Protein AF-A0A2E5PE97-F1 (afdb_monomer_lite)

Structure (mmCIF, N/CA/C/O backbone):
data_AF-A0A2E5PE97-F1
#
_entry.id   AF-A0A2E5PE97-F1
#
loop_
_atom_site.group_PDB
_atom_site.id
_atom_site.type_symbol
_atom_site.label_atom_id
_atom_site.label_alt_id
_atom_site.label_comp_id
_atom_site.label_asym_id
_atom_site.label_entity_id
_atom_site.label_seq_id
_atom_site.pdbx_PDB_ins_code
_atom_site.Cartn_x
_atom_site.Cartn_y
_atom_site.Cartn_z
_atom_site.occupancy
_atom_site.B_iso_or_equiv
_atom_site.auth_seq_id
_atom_site.auth_comp_id
_atom_site.auth_asym_id
_atom_site.auth_atom_id
_atom_site.pdbx_PDB_model_num
ATOM 1 N N . MET A 1 1 ? -10.368 29.910 -14.822 1.00 38.72 1 MET A N 1
ATOM 2 C CA . MET A 1 1 ? -9.538 28.883 -15.496 1.00 38.72 1 MET A CA 1
ATOM 3 C C . MET A 1 1 ? -9.630 27.576 -14.717 1.00 38.72 1 MET A C 1
ATOM 5 O O . MET A 1 1 ? -9.160 27.528 -13.589 1.00 38.72 1 MET A O 1
ATOM 9 N N . ARG A 1 2 ? -10.266 26.529 -15.267 1.00 42.12 2 ARG A N 1
ATOM 10 C CA . ARG A 1 2 ? -10.131 25.161 -14.732 1.00 42.12 2 ARG A CA 1
ATOM 11 C C . ARG A 1 2 ? -8.678 24.746 -14.967 1.00 42.12 2 ARG A C 1
ATOM 13 O O . ARG A 1 2 ? -8.268 24.689 -16.122 1.00 42.12 2 ARG A O 1
ATOM 20 N N . LYS A 1 3 ? -7.897 24.482 -13.912 1.00 37.88 3 LYS A N 1
ATOM 21 C CA . LYS A 1 3 ? -6.648 23.723 -14.070 1.00 37.88 3 LYS A CA 1
ATOM 22 C C . LYS A 1 3 ? -7.041 22.405 -14.735 1.00 37.88 3 LYS A C 1
ATOM 24 O O . LYS A 1 3 ? -7.773 21.622 -14.133 1.00 37.88 3 LYS A O 1
ATOM 29 N N . MET A 1 4 ? -6.634 22.196 -15.984 1.00 41.25 4 MET A N 1
ATOM 30 C CA . MET A 1 4 ? -6.663 20.863 -16.570 1.00 41.25 4 MET A CA 1
ATOM 31 C C . MET A 1 4 ? -5.765 20.016 -15.673 1.00 41.25 4 MET A C 1
ATOM 33 O O . MET A 1 4 ? -4.573 20.296 -15.570 1.00 41.25 4 MET A O 1
ATOM 37 N N . ALA A 1 5 ? -6.345 19.075 -14.930 1.00 51.59 5 ALA A N 1
ATOM 38 C CA . ALA A 1 5 ? -5.546 18.096 -14.214 1.00 51.59 5 ALA A CA 1
ATOM 39 C C . ALA A 1 5 ? -4.698 17.378 -15.271 1.00 51.59 5 ALA A C 1
ATOM 41 O O . ALA A 1 5 ? -5.259 16.816 -16.214 1.00 51.59 5 ALA A O 1
ATOM 42 N N . GLU A 1 6 ? -3.371 17.468 -15.171 1.00 56.88 6 GLU A N 1
ATOM 43 C CA . GLU A 1 6 ? -2.478 16.705 -16.041 1.00 56.88 6 GLU A CA 1
ATOM 44 C C . GLU A 1 6 ? -2.902 15.234 -16.013 1.00 56.88 6 GLU A C 1
ATOM 46 O O . GLU A 1 6 ? -3.186 14.673 -14.949 1.00 56.88 6 GLU A O 1
ATOM 51 N N . ALA A 1 7 ? -3.000 14.619 -17.194 1.00 68.12 7 ALA A N 1
ATOM 52 C CA . ALA A 1 7 ? -3.403 13.228 -17.308 1.00 68.12 7 ALA A CA 1
ATOM 53 C C . ALA A 1 7 ? -2.451 12.348 -16.484 1.00 68.12 7 ALA A C 1
ATOM 55 O O . ALA A 1 7 ? -1.228 12.456 -16.605 1.00 68.12 7 ALA A O 1
ATOM 56 N N . ARG A 1 8 ? -3.013 11.475 -15.636 1.00 73.75 8 ARG A N 1
ATOM 57 C CA . ARG A 1 8 ? -2.226 10.574 -14.787 1.00 73.75 8 ARG A CA 1
ATOM 58 C C . ARG A 1 8 ? -1.265 9.749 -15.662 1.00 73.75 8 ARG A C 1
ATOM 60 O O . ARG A 1 8 ? -1.718 9.158 -16.644 1.00 73.75 8 ARG A O 1
ATOM 67 N N . PRO A 1 9 ? 0.036 9.669 -15.318 1.00 82.44 9 PRO A N 1
ATOM 68 C CA . PRO A 1 9 ? 0.988 8.858 -16.068 1.00 82.44 9 PRO A CA 1
ATOM 69 C C . PRO A 1 9 ? 0.532 7.399 -16.158 1.00 82.44 9 PRO A C 1
ATOM 71 O O . PRO A 1 9 ? 0.121 6.821 -15.153 1.00 82.44 9 PRO A O 1
ATOM 74 N N . ARG A 1 10 ? 0.663 6.769 -17.334 1.00 84.94 10 ARG A N 1
ATOM 75 C CA . ARG A 1 10 ? 0.260 5.360 -17.532 1.00 84.94 10 ARG A CA 1
ATOM 76 C C . ARG A 1 10 ? 1.091 4.367 -16.715 1.00 84.94 10 ARG A C 1
ATOM 78 O O . ARG A 1 10 ? 0.698 3.218 -16.573 1.00 84.94 10 ARG A O 1
ATOM 85 N N . ASN A 1 11 ? 2.223 4.810 -16.175 1.00 86.75 11 ASN A N 1
ATOM 86 C CA . ASN A 1 11 ? 3.106 4.027 -15.321 1.00 86.75 11 ASN A CA 1
ATOM 87 C C . ASN A 1 11 ? 2.788 4.140 -13.816 1.00 86.75 11 ASN A C 1
ATOM 89 O O . ASN A 1 11 ? 3.563 3.635 -13.002 1.00 86.75 11 ASN A O 1
ATOM 93 N N . LEU A 1 12 ? 1.704 4.825 -13.437 1.00 92.00 12 LEU A N 1
ATOM 94 C CA . LEU A 1 12 ? 1.248 4.996 -12.059 1.00 92.00 12 LEU A CA 1
ATOM 95 C C . LEU A 1 12 ? -0.085 4.271 -11.868 1.00 92.00 12 LEU A C 1
ATOM 97 O O . LEU A 1 12 ? -1.015 4.453 -12.647 1.00 92.00 12 LEU A O 1
ATOM 101 N N . PHE A 1 13 ? -0.180 3.492 -10.795 1.00 95.06 13 PHE A N 1
ATOM 102 C CA . PHE A 1 13 ? -1.417 2.855 -10.365 1.00 95.06 13 PHE A CA 1
ATOM 103 C C . PHE A 1 13 ? -1.681 3.157 -8.891 1.00 95.06 13 PHE A C 1
ATOM 105 O O . PHE A 1 13 ? -0.815 2.926 -8.046 1.00 95.06 13 PHE A O 1
ATOM 112 N N . ILE A 1 14 ? -2.876 3.651 -8.580 1.00 96.75 14 ILE A N 1
ATOM 113 C CA . ILE A 1 14 ? -3.317 4.004 -7.231 1.00 96.75 14 ILE A CA 1
ATOM 114 C C . ILE A 1 14 ? -4.540 3.167 -6.865 1.00 96.75 14 ILE A C 1
ATOM 116 O O . ILE A 1 14 ? -5.546 3.183 -7.574 1.00 96.75 14 ILE A O 1
ATOM 120 N N . ALA A 1 15 ? -4.482 2.490 -5.721 1.00 97.88 15 ALA A N 1
ATOM 121 C CA . ALA A 1 15 ? -5.656 1.917 -5.081 1.00 97.88 15 ALA A CA 1
ATOM 122 C C . ALA A 1 15 ? -5.918 2.617 -3.742 1.00 97.88 15 ALA A C 1
ATOM 124 O O . ALA A 1 15 ? -4.999 2.772 -2.939 1.00 97.88 15 ALA A O 1
ATOM 125 N N . ALA A 1 16 ? -7.150 3.075 -3.517 1.00 97.75 16 ALA A N 1
ATOM 126 C CA . ALA A 1 16 ? -7.509 3.844 -2.326 1.00 97.75 16 ALA A CA 1
ATOM 127 C C . ALA A 1 16 ? -9.002 3.734 -1.995 1.00 97.75 16 ALA A C 1
ATOM 129 O O . ALA A 1 16 ? -9.822 3.455 -2.870 1.00 97.75 16 ALA A O 1
ATOM 130 N N . PHE A 1 17 ? -9.370 4.016 -0.745 1.00 95.94 17 PHE A N 1
ATOM 131 C CA . PHE A 1 17 ? -10.775 4.093 -0.331 1.00 95.94 17 PHE A CA 1
ATOM 132 C C . PHE A 1 17 ? -11.502 5.309 -0.920 1.00 95.94 17 PHE A C 1
ATOM 134 O O . PHE A 1 17 ? -12.595 5.184 -1.471 1.00 95.94 17 PHE A O 1
ATOM 141 N N . ARG A 1 18 ? -10.867 6.484 -0.868 1.00 93.88 18 ARG A N 1
ATOM 142 C CA . ARG A 1 18 ? -11.411 7.763 -1.354 1.00 93.88 18 ARG A CA 1
ATOM 143 C C . ARG A 1 18 ? -10.514 8.380 -2.422 1.00 93.88 18 ARG A C 1
ATOM 145 O O . ARG A 1 18 ? -9.513 7.789 -2.826 1.00 93.88 18 ARG A O 1
ATOM 152 N N . ASP A 1 19 ? -10.942 9.521 -2.951 1.00 93.44 19 ASP A N 1
ATOM 153 C CA . ASP A 1 19 ? -10.137 10.304 -3.884 1.00 93.44 19 ASP A CA 1
ATOM 154 C C . ASP A 1 19 ? -8.858 10.776 -3.206 1.00 93.44 19 ASP A C 1
ATOM 156 O O . ASP A 1 19 ? -8.825 11.054 -2.008 1.00 93.44 19 ASP A O 1
ATOM 160 N N . THR A 1 20 ? -7.793 10.824 -3.993 1.00 88.44 20 THR A N 1
ATOM 161 C CA . THR A 1 20 ? -6.478 11.271 -3.542 1.00 88.44 20 THR A CA 1
ATOM 162 C C . THR A 1 20 ? -6.224 12.688 -4.044 1.00 88.44 20 THR A C 1
ATOM 164 O O . THR A 1 20 ? -6.937 13.186 -4.916 1.00 88.44 20 THR A O 1
ATOM 167 N N . SER A 1 21 ? -5.158 13.332 -3.570 1.00 83.94 21 SER A N 1
ATOM 168 C CA . SER A 1 21 ? -4.696 14.604 -4.144 1.00 83.94 21 SER A CA 1
ATOM 169 C C . SER A 1 21 ? -4.350 14.499 -5.638 1.00 83.94 21 SER A C 1
ATOM 171 O O . SER A 1 21 ? -4.402 15.495 -6.351 1.00 83.94 21 SER A O 1
ATOM 173 N N . ALA A 1 22 ? -4.057 13.290 -6.129 1.00 81.56 22 ALA A N 1
ATOM 174 C CA . ALA A 1 22 ? -3.839 12.982 -7.540 1.00 81.56 22 ALA A CA 1
ATOM 175 C C . ALA A 1 22 ? -5.140 12.652 -8.307 1.00 81.56 22 ALA A C 1
ATOM 177 O O . ALA A 1 22 ? -5.077 12.136 -9.426 1.00 81.56 22 ALA A O 1
ATOM 178 N N . GLY A 1 23 ? -6.315 12.887 -7.712 1.00 89.19 23 GLY A N 1
ATOM 179 C CA . GLY A 1 23 ? -7.631 12.570 -8.271 1.00 89.19 23 GLY A CA 1
ATOM 180 C C . GLY A 1 23 ? -8.164 11.184 -7.866 1.00 89.19 23 GLY A C 1
ATOM 181 O O . GLY A 1 23 ? -7.641 10.562 -6.930 1.00 89.19 23 GLY A O 1
ATOM 182 N N . PRO A 1 24 ? -9.203 10.675 -8.558 1.00 92.50 24 PRO A N 1
ATOM 183 C CA . PRO A 1 24 ? -9.829 9.398 -8.220 1.00 92.50 24 PRO A CA 1
ATOM 184 C C . PRO A 1 24 ? -8.858 8.226 -8.431 1.00 92.50 24 PRO A C 1
ATOM 186 O O . PRO A 1 24 ? -8.115 8.234 -9.412 1.00 92.50 24 PRO A O 1
ATOM 189 N N . PRO A 1 25 ? -8.813 7.220 -7.542 1.00 95.81 25 PRO A N 1
ATOM 190 C CA . PRO A 1 25 ? -7.916 6.080 -7.668 1.00 95.81 25 PRO A CA 1
ATOM 191 C C . PRO A 1 25 ? -8.306 5.200 -8.857 1.00 95.81 25 PRO A C 1
ATOM 193 O O . PRO A 1 25 ? -9.467 5.146 -9.260 1.00 95.81 25 PRO A O 1
ATOM 196 N N . ASP A 1 26 ? -7.335 4.457 -9.380 1.00 96.19 26 ASP A N 1
ATOM 197 C CA . ASP A 1 26 ? -7.558 3.473 -10.443 1.00 96.19 26 ASP A CA 1
ATOM 198 C C . ASP A 1 26 ? -8.313 2.234 -9.925 1.00 96.19 26 ASP A C 1
ATOM 200 O O . ASP A 1 26 ? -8.923 1.491 -10.698 1.00 96.19 26 ASP A O 1
ATOM 204 N N . LEU A 1 27 ? -8.271 1.995 -8.609 1.00 97.06 27 LEU A N 1
ATOM 205 C CA . LEU A 1 27 ? -9.032 0.957 -7.919 1.00 97.06 27 LEU A CA 1
ATOM 206 C C . LEU A 1 27 ? -9.556 1.464 -6.570 1.00 97.06 27 LEU A C 1
ATOM 208 O O . LEU A 1 27 ? -8.782 1.876 -5.707 1.00 97.06 27 LEU A O 1
ATOM 212 N N . ARG A 1 28 ? -10.871 1.374 -6.357 1.00 97.69 28 ARG A N 1
ATOM 213 C CA . ARG A 1 28 ? -11.473 1.582 -5.035 1.00 97.69 28 ARG A CA 1
ATOM 214 C C . ARG A 1 28 ? -11.227 0.364 -4.151 1.00 97.69 28 ARG A C 1
ATOM 216 O O . ARG A 1 28 ? -11.492 -0.759 -4.574 1.00 97.69 28 ARG A O 1
ATOM 223 N N . VAL A 1 29 ? -10.747 0.596 -2.934 1.00 96.81 29 VAL A N 1
ATOM 224 C CA . VAL A 1 29 ? -10.548 -0.444 -1.913 1.00 96.81 29 VAL A CA 1
ATOM 225 C C . VAL A 1 29 ? -11.447 -0.116 -0.722 1.00 96.81 29 VAL A C 1
ATOM 227 O O . VAL A 1 29 ? -11.307 0.978 -0.177 1.00 96.81 29 VAL A O 1
ATOM 230 N N . PRO A 1 30 ? -12.390 -0.989 -0.330 1.00 96.12 30 PRO A N 1
ATOM 231 C CA . PRO A 1 30 ? -13.229 -0.739 0.838 1.00 96.12 30 PRO A CA 1
ATOM 232 C C . PRO A 1 30 ? -12.393 -0.730 2.132 1.00 96.12 30 PRO A C 1
ATOM 234 O O . PRO A 1 30 ? -11.253 -1.202 2.127 1.00 96.12 30 PRO A O 1
ATOM 237 N N . PRO A 1 31 ? -12.935 -0.199 3.241 1.00 97.12 31 PRO A N 1
ATOM 238 C CA . PRO A 1 31 ? -12.304 -0.329 4.546 1.00 97.12 31 PRO A CA 1
ATOM 239 C C . PRO A 1 31 ? -12.143 -1.804 4.930 1.00 97.12 31 PRO A C 1
ATOM 241 O O . PRO A 1 31 ? -12.960 -2.646 4.559 1.00 97.12 31 PRO A O 1
ATOM 244 N N . PHE A 1 32 ? -11.086 -2.095 5.675 1.00 97.12 32 PHE A N 1
ATOM 245 C CA . PHE A 1 32 ? -10.806 -3.392 6.268 1.00 97.12 32 PHE A CA 1
ATOM 246 C C . PHE A 1 32 ? -11.393 -3.425 7.676 1.00 97.12 32 PHE A C 1
ATOM 248 O O . PHE A 1 32 ? -11.229 -2.469 8.438 1.00 97.12 32 PHE A O 1
ATOM 255 N N . ASP A 1 33 ? -12.023 -4.540 8.037 1.00 95.81 33 ASP A N 1
ATOM 256 C CA . ASP A 1 33 ? -12.626 -4.750 9.356 1.00 95.81 33 ASP A CA 1
ATOM 257 C C . ASP A 1 33 ? -11.554 -5.114 10.405 1.00 95.81 33 ASP A C 1
ATOM 259 O O . ASP A 1 33 ? -11.580 -6.160 11.047 1.00 95.81 33 ASP A O 1
ATOM 263 N N . CYS A 1 34 ? -10.552 -4.249 10.549 1.00 96.06 34 CYS A N 1
ATOM 264 C CA . CYS A 1 34 ? -9.497 -4.335 11.550 1.00 96.06 34 CYS A CA 1
ATOM 265 C C . CYS A 1 34 ? -9.017 -2.929 11.934 1.00 96.06 34 CYS A C 1
ATOM 267 O O . CYS A 1 34 ? -9.337 -1.945 11.265 1.00 96.06 34 CYS A O 1
ATOM 269 N N . ASN A 1 35 ? -8.242 -2.822 13.017 1.00 96.62 35 ASN A N 1
ATOM 270 C CA . ASN A 1 35 ? -7.674 -1.536 13.409 1.00 96.62 35 ASN A CA 1
ATOM 271 C C . ASN A 1 35 ? -6.495 -1.124 12.486 1.00 96.62 35 ASN A C 1
ATOM 273 O O . ASN A 1 35 ? -5.814 -1.990 11.922 1.00 96.62 35 ASN A O 1
ATOM 277 N N . PRO A 1 36 ? -6.206 0.185 12.353 1.00 97.75 36 PRO A N 1
ATOM 278 C CA . PRO A 1 36 ? -5.159 0.707 11.464 1.00 97.75 36 PRO A CA 1
ATOM 279 C C . PRO A 1 36 ? -3.748 0.163 11.717 1.00 97.75 36 PRO A C 1
ATOM 281 O O . PRO A 1 36 ? -3.007 -0.091 10.768 1.00 97.75 36 PRO A O 1
ATOM 284 N N . VAL A 1 37 ? -3.374 -0.043 12.981 1.00 97.44 37 VAL A N 1
ATOM 285 C CA . VAL A 1 37 ? -2.042 -0.546 13.355 1.00 97.44 37 VAL A CA 1
ATOM 286 C C . VAL A 1 37 ? -1.869 -1.996 12.900 1.00 97.44 37 VAL A C 1
ATOM 288 O O . VAL A 1 37 ? -0.827 -2.361 12.357 1.00 97.44 37 VAL A O 1
ATOM 291 N N . HIS A 1 38 ? -2.915 -2.813 13.038 1.00 97.62 38 HIS A N 1
ATOM 292 C CA . HIS A 1 38 ? -2.912 -4.190 12.559 1.00 97.62 38 HIS A CA 1
ATOM 293 C C . HIS A 1 38 ? -2.822 -4.250 11.027 1.00 97.62 38 HIS A C 1
ATOM 295 O O . HIS A 1 38 ? -2.001 -4.997 10.493 1.00 97.62 38 HIS A O 1
ATOM 301 N N . LEU A 1 39 ? -3.588 -3.415 10.310 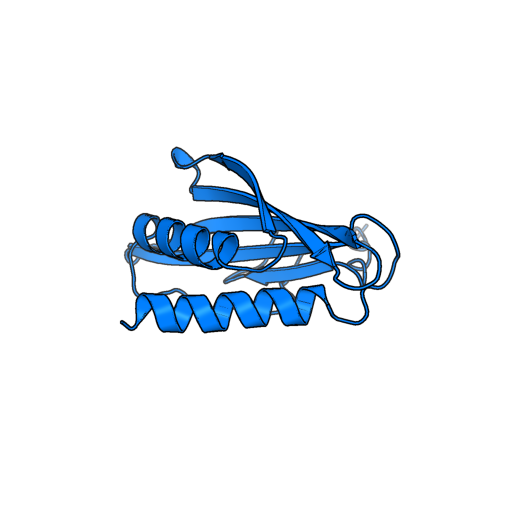1.00 98.31 39 LEU A N 1
ATOM 302 C CA . LEU A 1 39 ? -3.492 -3.330 8.849 1.00 98.31 39 LEU A CA 1
ATOM 303 C C . LEU A 1 39 ? -2.084 -2.914 8.394 1.00 98.31 39 LEU A C 1
ATOM 305 O O . LEU A 1 39 ? -1.551 -3.489 7.445 1.00 98.31 39 LEU A O 1
ATOM 309 N N . TYR A 1 40 ? -1.470 -1.944 9.079 1.00 98.44 40 TYR A N 1
ATOM 310 C CA . TYR A 1 40 ? -0.102 -1.500 8.812 1.00 98.44 40 TYR A CA 1
ATOM 311 C C . TYR A 1 40 ? 0.909 -2.646 8.960 1.00 98.44 40 TYR A C 1
ATOM 313 O O . TYR A 1 40 ? 1.695 -2.895 8.043 1.00 98.44 40 TYR A O 1
ATOM 321 N N . ALA A 1 41 ? 0.860 -3.379 10.076 1.00 98.06 41 ALA A N 1
ATOM 322 C CA . ALA A 1 41 ? 1.764 -4.499 10.331 1.00 98.06 41 ALA A CA 1
ATOM 323 C C . ALA A 1 41 ? 1.593 -5.623 9.294 1.00 98.06 41 ALA A C 1
ATOM 325 O O . ALA A 1 41 ? 2.574 -6.062 8.690 1.00 98.06 41 ALA A O 1
ATOM 326 N N . ALA A 1 42 ? 0.349 -6.023 9.009 1.00 98.19 42 ALA A N 1
ATOM 327 C CA . ALA A 1 42 ? 0.051 -7.049 8.011 1.00 98.19 42 ALA A CA 1
ATOM 328 C C . ALA A 1 42 ? 0.530 -6.643 6.607 1.00 98.19 42 ALA A C 1
ATOM 330 O O . ALA A 1 42 ? 1.096 -7.454 5.871 1.00 98.19 42 ALA A O 1
ATOM 331 N N . LEU A 1 43 ? 0.360 -5.371 6.234 1.00 98.12 43 LEU A N 1
ATOM 332 C CA . LEU A 1 43 ? 0.841 -4.848 4.958 1.00 98.12 43 LEU A CA 1
ATOM 333 C C . LEU A 1 43 ? 2.368 -4.881 4.864 1.00 98.12 43 LEU A C 1
ATOM 335 O O . LEU A 1 43 ? 2.901 -5.238 3.812 1.00 98.12 43 LEU A O 1
ATOM 339 N N . ARG A 1 44 ? 3.066 -4.535 5.951 1.00 98.12 44 ARG A N 1
ATOM 340 C CA . ARG A 1 44 ? 4.530 -4.587 6.028 1.00 98.12 44 ARG A CA 1
ATOM 341 C C . ARG A 1 44 ? 5.044 -6.007 5.805 1.00 98.12 44 ARG A C 1
ATOM 343 O O . ARG A 1 44 ? 5.936 -6.206 4.983 1.00 98.12 44 ARG A O 1
ATOM 350 N N . GLU A 1 45 ? 4.454 -6.993 6.476 1.00 97.81 45 GLU A N 1
ATOM 351 C CA . GLU A 1 45 ? 4.784 -8.413 6.289 1.00 97.81 45 GLU A CA 1
ATOM 352 C C . GLU A 1 45 ? 4.535 -8.869 4.847 1.00 97.81 45 GLU A C 1
ATOM 354 O O . GLU A 1 45 ? 5.417 -9.453 4.210 1.00 97.81 45 GLU A O 1
ATOM 359 N N . VAL A 1 46 ? 3.356 -8.552 4.296 1.00 98.12 46 VAL A N 1
ATOM 360 C CA . VAL A 1 46 ? 3.017 -8.877 2.907 1.00 98.12 46 VAL A CA 1
ATOM 361 C C . VAL A 1 46 ? 4.043 -8.271 1.959 1.00 98.12 46 VAL A C 1
ATOM 363 O O . VAL A 1 46 ? 4.574 -9.004 1.129 1.00 98.12 46 VAL A O 1
ATOM 366 N N . ALA A 1 47 ? 4.368 -6.985 2.091 1.00 97.12 47 ALA A N 1
ATOM 367 C CA . ALA A 1 47 ? 5.323 -6.300 1.226 1.00 97.12 47 ALA A CA 1
ATOM 368 C C . ALA A 1 47 ? 6.720 -6.939 1.280 1.00 97.12 47 ALA A C 1
ATOM 370 O O . ALA A 1 47 ? 7.303 -7.219 0.229 1.00 97.12 47 ALA A O 1
ATOM 371 N N . LEU A 1 48 ? 7.230 -7.220 2.483 1.00 96.81 48 LEU A N 1
ATOM 372 C CA . LEU A 1 48 ? 8.559 -7.806 2.696 1.00 96.81 48 LEU A CA 1
ATOM 373 C C . LEU A 1 48 ? 8.650 -9.278 2.268 1.00 96.81 48 LEU A C 1
ATOM 375 O O . LEU A 1 48 ? 9.729 -9.738 1.906 1.00 96.81 48 LEU A O 1
ATOM 379 N N . SER A 1 49 ? 7.529 -10.003 2.229 1.00 96.88 49 SER A N 1
ATOM 380 C CA . SER A 1 49 ? 7.480 -11.363 1.669 1.00 96.88 49 SER A CA 1
ATOM 381 C C . SER A 1 49 ? 7.567 -11.400 0.136 1.00 96.88 49 SER A C 1
ATOM 383 O O . SER A 1 49 ? 7.752 -12.465 -0.457 1.00 96.88 49 SER A O 1
ATOM 385 N N . GLN A 1 50 ? 7.396 -10.258 -0.543 1.00 95.19 50 GLN A N 1
ATOM 386 C CA . GLN A 1 50 ? 7.394 -10.232 -2.001 1.00 95.19 50 GLN A CA 1
ATOM 387 C C . GLN A 1 50 ? 8.815 -10.256 -2.579 1.00 95.19 50 GLN A C 1
ATOM 389 O O . GLN A 1 50 ? 9.705 -9.558 -2.089 1.00 95.19 50 GLN A O 1
ATOM 394 N N . PRO A 1 51 ? 9.035 -10.963 -3.703 1.00 91.75 51 PRO A N 1
ATOM 395 C CA . PRO A 1 51 ? 10.343 -11.004 -4.341 1.00 91.75 51 PRO A CA 1
ATOM 396 C C . PRO A 1 51 ? 10.857 -9.613 -4.719 1.00 91.75 51 PRO A C 1
ATOM 398 O O . PRO A 1 51 ? 10.152 -8.841 -5.376 1.00 91.75 51 PRO A O 1
ATOM 401 N N . ARG A 1 52 ? 12.130 -9.345 -4.401 1.00 92.19 52 ARG A N 1
ATOM 402 C CA . ARG A 1 52 ? 12.857 -8.119 -4.783 1.00 92.19 52 ARG A CA 1
ATOM 403 C C . ARG A 1 52 ? 12.223 -6.825 -4.260 1.00 92.19 52 ARG A C 1
ATOM 405 O O . ARG A 1 52 ? 12.400 -5.787 -4.898 1.00 92.19 52 ARG A O 1
ATOM 412 N N . THR A 1 53 ? 11.486 -6.891 -3.156 1.00 95.94 53 THR A N 1
ATOM 413 C CA . THR A 1 53 ? 10.942 -5.724 -2.456 1.00 95.94 53 THR A CA 1
ATOM 414 C C . THR A 1 53 ? 11.851 -5.356 -1.294 1.00 95.94 53 THR A C 1
ATOM 416 O O . THR A 1 53 ? 12.258 -6.219 -0.525 1.00 95.94 53 THR A O 1
ATOM 419 N N . ILE A 1 54 ? 12.171 -4.073 -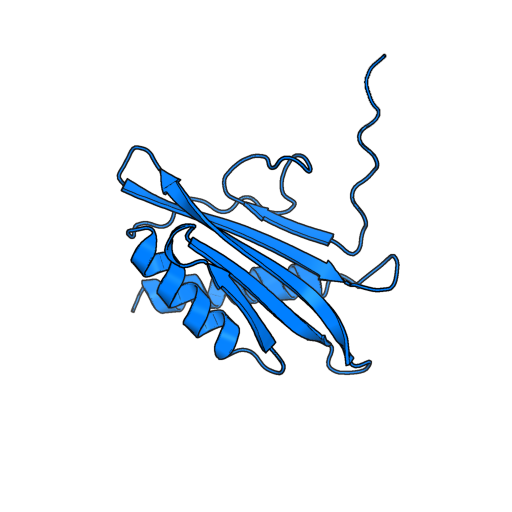1.169 1.00 95.94 54 ILE A N 1
ATOM 420 C CA . ILE A 1 54 ? 12.992 -3.526 -0.091 1.00 95.94 54 ILE A CA 1
ATOM 421 C C . ILE A 1 54 ? 12.215 -2.375 0.541 1.00 95.94 54 ILE A C 1
ATOM 423 O O . ILE A 1 54 ? 11.699 -1.516 -0.178 1.00 95.94 54 ILE A O 1
ATOM 427 N N . LEU A 1 55 ? 12.137 -2.351 1.872 1.00 97.69 55 LEU A N 1
ATOM 428 C CA . LEU A 1 55 ? 11.633 -1.198 2.615 1.00 97.69 55 LEU A CA 1
ATOM 429 C C . LEU A 1 55 ? 12.658 -0.064 2.522 1.00 97.69 55 LEU A C 1
ATOM 431 O O . LEU A 1 55 ? 13.806 -0.228 2.926 1.00 97.69 55 LEU A O 1
ATOM 435 N N . GLN A 1 56 ? 12.250 1.065 1.950 1.00 97.31 56 GLN A N 1
ATOM 436 C CA . GLN A 1 56 ? 13.104 2.237 1.769 1.00 97.31 56 GLN A CA 1
ATOM 437 C C . GLN A 1 56 ? 12.991 3.207 2.948 1.00 97.31 56 GLN A C 1
ATOM 439 O O . GLN A 1 56 ? 13.985 3.807 3.343 1.00 97.31 56 GLN A O 1
ATOM 444 N N . SER A 1 57 ? 11.788 3.366 3.494 1.00 97.50 57 SER A N 1
ATOM 445 C CA . SER A 1 57 ? 11.528 4.194 4.672 1.00 97.50 57 SER A CA 1
ATOM 446 C C . SER A 1 57 ? 10.208 3.795 5.318 1.00 97.50 57 SER A C 1
ATOM 448 O O . SER A 1 57 ? 9.266 3.418 4.617 1.00 97.50 57 SER A O 1
ATOM 450 N N . GLU A 1 58 ? 10.110 3.954 6.632 1.00 97.38 58 GLU A N 1
ATOM 451 C CA . GLU A 1 58 ? 8.861 3.814 7.373 1.00 97.38 58 GLU A CA 1
ATOM 452 C C . GLU A 1 58 ? 8.688 4.947 8.384 1.00 97.38 58 GLU A C 1
ATOM 454 O O . GLU A 1 58 ? 9.663 5.453 8.934 1.00 97.38 58 GLU A O 1
ATOM 459 N N . ALA A 1 59 ? 7.437 5.342 8.597 1.00 97.50 59 ALA A N 1
ATOM 460 C CA . ALA A 1 59 ? 7.012 6.273 9.631 1.00 97.50 59 ALA A CA 1
ATOM 461 C C . ALA A 1 59 ? 5.817 5.630 10.356 1.00 97.50 59 ALA A C 1
ATOM 463 O O . ALA A 1 59 ? 4.670 5.854 9.954 1.00 97.50 59 ALA A O 1
ATOM 464 N N . PRO A 1 60 ? 6.070 4.779 11.370 1.00 96.19 60 PRO A N 1
ATOM 465 C CA . PRO A 1 60 ? 5.020 4.034 12.064 1.00 96.19 60 PRO A CA 1
ATOM 466 C C . PRO A 1 60 ? 3.960 4.940 12.697 1.00 96.19 60 PRO A C 1
ATOM 468 O O . PRO A 1 60 ? 2.774 4.658 12.567 1.00 96.19 60 PRO A O 1
ATOM 471 N N . GLU A 1 61 ? 4.375 6.071 13.274 1.00 95.75 61 GLU A N 1
ATOM 472 C CA . GLU A 1 61 ? 3.473 7.070 13.875 1.00 95.75 61 GLU A CA 1
ATOM 473 C C . GLU A 1 61 ? 2.513 7.704 12.853 1.00 95.75 61 GLU A C 1
ATOM 475 O O . GLU A 1 61 ? 1.407 8.119 13.186 1.00 95.75 61 GLU A O 1
ATOM 480 N N . GLU A 1 62 ? 2.908 7.747 11.577 1.00 96.75 62 GLU A N 1
ATOM 481 C CA . GLU A 1 62 ? 2.080 8.247 10.472 1.00 96.75 62 GLU A CA 1
ATOM 482 C C . GLU A 1 62 ? 1.391 7.122 9.681 1.00 96.75 62 GLU A C 1
ATOM 484 O O . GLU A 1 62 ? 0.706 7.387 8.685 1.00 96.75 62 GLU A O 1
ATOM 489 N N . LEU A 1 63 ? 1.610 5.864 10.083 1.00 97.81 63 LEU A N 1
ATOM 490 C CA . LEU A 1 63 ? 1.192 4.649 9.386 1.00 97.81 63 LEU A CA 1
ATOM 491 C C . LEU A 1 63 ? 1.536 4.669 7.888 1.00 97.81 63 LEU A C 1
ATOM 493 O O . LEU A 1 63 ? 0.732 4.285 7.028 1.00 97.81 63 LEU A O 1
ATOM 497 N N . LYS A 1 64 ? 2.753 5.124 7.573 1.00 98.19 64 LYS A N 1
ATOM 498 C CA . LYS A 1 64 ? 3.254 5.280 6.205 1.00 98.19 64 LYS A CA 1
ATOM 499 C C . LYS A 1 64 ? 4.510 4.447 5.971 1.00 98.19 64 LYS A C 1
ATOM 501 O O . LYS A 1 64 ? 5.415 4.425 6.800 1.00 98.19 64 LYS A O 1
ATOM 506 N N . MET A 1 65 ? 4.597 3.804 4.808 1.00 98.50 65 MET A N 1
ATOM 507 C CA . MET A 1 65 ? 5.805 3.105 4.357 1.00 98.50 65 MET A CA 1
ATOM 508 C C . MET A 1 65 ? 6.074 3.389 2.881 1.00 98.50 65 MET A C 1
ATOM 510 O O . MET A 1 65 ? 5.148 3.572 2.088 1.00 98.50 65 MET A O 1
ATOM 514 N N . CYS A 1 66 ? 7.349 3.372 2.508 1.00 97.88 66 CYS A N 1
ATOM 515 C CA . CYS A 1 66 ? 7.790 3.428 1.122 1.00 97.88 66 CYS A CA 1
ATOM 516 C C . CYS A 1 66 ? 8.674 2.221 0.823 1.00 97.88 66 CYS A C 1
ATOM 518 O O . CYS A 1 66 ? 9.606 1.917 1.569 1.00 97.88 66 CYS A O 1
ATOM 520 N N . PHE A 1 67 ? 8.415 1.561 -0.298 1.00 97.56 67 PHE A N 1
ATOM 521 C CA . PHE A 1 67 ? 9.170 0.413 -0.772 1.00 97.56 67 PHE A CA 1
ATOM 522 C C . PHE A 1 67 ? 9.718 0.672 -2.168 1.00 97.56 67 PHE A C 1
ATOM 524 O O . PHE A 1 67 ? 9.122 1.381 -2.981 1.00 97.56 67 PHE A O 1
ATOM 531 N N . VAL A 1 68 ? 10.824 0.004 -2.473 1.00 95.44 68 VAL A N 1
ATOM 532 C CA . VAL A 1 68 ? 11.299 -0.176 -3.841 1.00 95.44 68 VAL A CA 1
ATOM 533 C C . VAL A 1 68 ? 11.156 -1.641 -4.182 1.00 95.44 68 VAL A C 1
ATOM 535 O O . VAL A 1 68 ? 11.701 -2.494 -3.484 1.00 95.44 68 VAL A O 1
ATOM 538 N N . GLN A 1 69 ? 10.480 -1.942 -5.285 1.00 91.50 69 GLN A N 1
ATOM 539 C CA . GLN A 1 69 ? 10.510 -3.287 -5.841 1.00 91.50 69 GLN A CA 1
ATOM 540 C C . GLN A 1 69 ? 10.951 -3.253 -7.296 1.00 91.50 69 GLN A C 1
ATOM 542 O O . GLN A 1 69 ? 10.433 -2.485 -8.106 1.00 91.50 69 GLN A O 1
ATOM 547 N N . ARG A 1 70 ? 11.931 -4.102 -7.618 1.00 88.50 70 ARG A N 1
ATOM 548 C CA . ARG A 1 70 ? 12.533 -4.179 -8.953 1.00 88.50 70 ARG A CA 1
ATOM 549 C C . ARG A 1 70 ? 11.835 -5.226 -9.815 1.00 88.50 70 ARG A C 1
ATOM 551 O O . ARG A 1 70 ? 11.565 -6.342 -9.358 1.00 88.50 70 ARG A O 1
ATOM 558 N N . THR A 1 71 ? 11.579 -4.890 -11.078 1.00 74.25 71 THR A N 1
ATOM 559 C CA . THR A 1 71 ? 11.012 -5.833 -12.058 1.00 74.25 71 THR A CA 1
ATOM 560 C C . THR A 1 71 ? 11.986 -6.965 -12.405 1.00 74.25 71 THR A C 1
ATOM 562 O O . THR A 1 71 ? 13.198 -6.840 -12.241 1.00 74.25 71 THR A O 1
ATOM 565 N N . ALA A 1 72 ? 11.454 -8.105 -12.861 1.00 69.38 72 ALA A N 1
ATOM 566 C CA . ALA A 1 72 ? 12.241 -9.327 -13.048 1.00 69.38 72 ALA A CA 1
ATOM 567 C C . ALA A 1 72 ? 13.261 -9.260 -14.180 1.00 69.38 72 ALA A C 1
ATOM 569 O O . ALA A 1 72 ? 14.399 -9.675 -13.990 1.00 69.38 72 ALA A O 1
ATOM 570 N N . LEU A 1 73 ? 12.839 -8.748 -15.335 1.00 66.50 73 LEU A N 1
ATOM 571 C CA . LEU A 1 73 ? 13.610 -8.845 -16.571 1.00 66.50 73 LEU A CA 1
ATOM 572 C C . LEU A 1 73 ? 14.617 -7.696 -16.722 1.00 66.50 73 LEU A C 1
ATOM 574 O O . LEU A 1 73 ? 15.734 -7.915 -17.166 1.00 66.50 73 LEU A O 1
ATOM 578 N N . TRP A 1 74 ? 14.251 -6.491 -16.279 1.00 65.88 74 TRP A N 1
ATOM 579 C CA . TRP A 1 74 ? 15.034 -5.271 -16.524 1.00 65.88 74 TRP A CA 1
ATOM 580 C C . TRP A 1 74 ? 15.469 -4.543 -15.248 1.00 65.88 74 TRP A C 1
ATOM 582 O O . TRP A 1 74 ? 16.097 -3.491 -15.314 1.00 65.88 74 TRP A O 1
ATOM 592 N N . ARG A 1 75 ? 15.123 -5.079 -14.067 1.00 72.50 75 ARG A N 1
ATOM 593 C CA . ARG A 1 75 ? 15.457 -4.516 -12.743 1.00 72.50 75 ARG A CA 1
ATOM 594 C C . ARG A 1 75 ? 15.063 -3.045 -12.546 1.00 72.50 75 ARG A C 1
ATOM 596 O O . ARG A 1 75 ? 15.587 -2.400 -11.626 1.00 72.50 75 ARG A O 1
ATOM 603 N N . PHE A 1 76 ? 14.134 -2.532 -13.355 1.00 77.81 76 PHE A N 1
ATOM 604 C CA . PHE A 1 76 ? 13.628 -1.172 -13.208 1.00 77.81 76 PHE A CA 1
ATOM 605 C C . PHE A 1 76 ? 13.001 -1.014 -11.822 1.00 77.81 76 PHE A C 1
ATOM 607 O O . PHE A 1 76 ? 12.230 -1.890 -11.415 1.00 77.81 76 PHE A O 1
ATOM 614 N N . PRO A 1 77 ? 13.380 0.036 -11.071 1.00 84.69 77 PRO A N 1
ATOM 615 C CA . PRO A 1 77 ? 12.818 0.283 -9.760 1.00 84.69 77 PRO A CA 1
ATOM 616 C C . PRO A 1 77 ? 11.427 0.896 -9.910 1.00 84.69 77 PRO A C 1
ATOM 618 O O . PRO A 1 77 ? 11.265 1.936 -10.553 1.00 84.69 77 PRO A O 1
ATOM 621 N N . ASP A 1 78 ? 10.449 0.278 -9.260 1.00 88.00 78 ASP A N 1
ATOM 622 C CA . ASP A 1 78 ? 9.154 0.901 -9.029 1.00 88.00 78 ASP A CA 1
ATOM 623 C C . ASP A 1 78 ? 9.049 1.283 -7.557 1.00 88.00 78 ASP A C 1
ATOM 625 O O . ASP A 1 78 ? 9.344 0.476 -6.665 1.00 88.00 78 ASP A O 1
ATOM 629 N N . TYR A 1 79 ? 8.627 2.519 -7.327 1.00 94.44 79 TYR A N 1
ATOM 630 C CA . TYR A 1 79 ? 8.342 3.044 -6.004 1.00 94.44 79 TYR A CA 1
ATOM 631 C C . TYR A 1 79 ? 6.922 2.678 -5.613 1.00 94.44 79 TYR A C 1
ATOM 633 O O . TYR A 1 79 ? 5.992 2.803 -6.415 1.00 94.44 79 TYR A O 1
ATOM 641 N N . ILE A 1 80 ? 6.771 2.201 -4.385 1.00 96.88 80 ILE A N 1
ATOM 642 C CA . ILE A 1 80 ? 5.484 1.829 -3.820 1.00 96.88 80 ILE A CA 1
ATOM 643 C C . ILE A 1 80 ? 5.328 2.598 -2.524 1.00 96.88 80 ILE A C 1
ATOM 645 O O . ILE A 1 80 ? 6.083 2.366 -1.584 1.00 96.88 80 ILE A O 1
ATOM 649 N N . GLU A 1 81 ? 4.360 3.498 -2.467 1.00 97.38 81 GLU A N 1
ATOM 650 C CA . GLU A 1 81 ? 4.030 4.203 -1.236 1.00 97.38 81 GLU A CA 1
ATOM 651 C C . GLU A 1 81 ? 2.725 3.654 -0.697 1.00 97.38 81 GLU A C 1
ATOM 653 O O . GLU A 1 81 ? 1.761 3.455 -1.440 1.00 97.38 81 GLU A O 1
ATOM 658 N N . VAL A 1 82 ? 2.692 3.415 0.605 1.00 97.50 82 VAL A N 1
ATOM 659 C CA . VAL A 1 82 ? 1.493 2.970 1.297 1.00 97.50 82 VAL A CA 1
ATOM 660 C C . VAL A 1 82 ? 1.228 3.857 2.494 1.00 97.50 82 VAL A C 1
ATOM 662 O O . VAL A 1 82 ? 2.148 4.258 3.208 1.00 97.50 82 VAL A O 1
ATOM 665 N N . LYS A 1 83 ? -0.048 4.152 2.709 1.00 97.88 83 LYS A N 1
ATOM 666 C CA . LYS A 1 83 ? -0.540 4.857 3.883 1.00 97.88 83 LYS A CA 1
ATOM 667 C C . LYS A 1 83 ? -1.796 4.170 4.385 1.00 97.88 83 LYS A C 1
ATOM 669 O O . LYS A 1 83 ? -2.701 3.889 3.596 1.00 97.88 83 LYS A O 1
ATOM 674 N N . VAL A 1 84 ? -1.849 3.938 5.686 1.00 98.12 84 VAL A N 1
ATOM 675 C CA . VAL A 1 84 ? -3.041 3.455 6.376 1.00 98.12 84 VAL A CA 1
ATOM 676 C C . VAL A 1 84 ? -3.667 4.606 7.165 1.00 98.12 84 VAL A C 1
ATOM 678 O O . VAL A 1 84 ? -2.970 5.502 7.633 1.00 98.12 84 VAL A O 1
ATOM 681 N N . ALA A 1 85 ? -4.993 4.619 7.271 1.00 97.00 85 ALA A N 1
A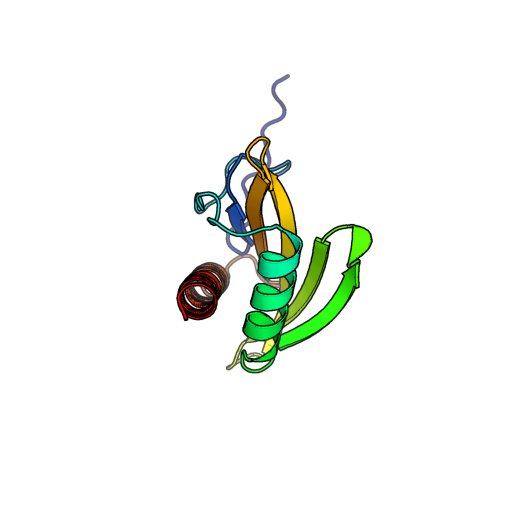TOM 682 C CA . ALA A 1 85 ? -5.730 5.602 8.061 1.00 97.00 85 ALA A CA 1
ATOM 683 C C . ALA A 1 85 ? -6.942 4.964 8.747 1.00 97.00 85 ALA A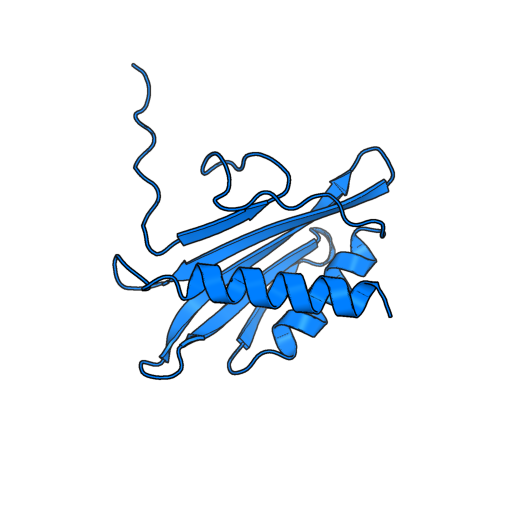 C 1
ATOM 685 O O . ALA A 1 85 ? -7.499 3.989 8.240 1.00 97.00 85 ALA A O 1
ATOM 686 N N . ALA A 1 86 ? -7.363 5.539 9.872 1.00 96.69 86 ALA A N 1
ATOM 687 C CA . ALA A 1 86 ? -8.607 5.176 10.540 1.00 96.69 86 ALA A CA 1
ATOM 688 C C . ALA A 1 86 ? -9.820 5.783 9.822 1.00 96.69 86 ALA A C 1
ATOM 690 O O . ALA A 1 86 ? -9.755 6.907 9.319 1.00 96.69 86 ALA A O 1
ATOM 691 N N . THR A 1 87 ? -10.933 5.061 9.809 1.00 95.44 87 THR A N 1
ATOM 692 C CA . THR A 1 87 ? -12.267 5.628 9.577 1.00 95.44 87 THR A CA 1
ATOM 693 C C . THR A 1 87 ? -12.917 6.028 10.899 1.00 95.44 87 THR A C 1
ATOM 695 O O . THR A 1 87 ? -12.455 5.652 11.974 1.00 95.44 87 THR A O 1
ATOM 698 N N . GLU A 1 88 ? -14.008 6.793 10.822 1.00 92.31 88 GLU A N 1
ATOM 699 C CA . GLU A 1 88 ? -14.771 7.260 11.992 1.00 92.31 88 GLU A CA 1
ATOM 700 C C . GLU A 1 88 ? -15.316 6.107 12.853 1.00 92.31 88 GLU A C 1
ATOM 702 O O . GLU A 1 88 ? -15.433 6.242 14.064 1.00 92.31 88 GLU A O 1
ATOM 707 N N . ASP A 1 89 ? -15.595 4.956 12.239 1.00 92.62 89 ASP A N 1
ATOM 708 C CA . ASP A 1 89 ? -16.067 3.733 12.898 1.00 92.62 89 ASP A CA 1
ATOM 709 C C . ASP A 1 89 ? -14.927 2.828 13.416 1.00 92.62 89 ASP A C 1
ATOM 711 O O . ASP A 1 89 ? -15.169 1.692 13.817 1.00 92.62 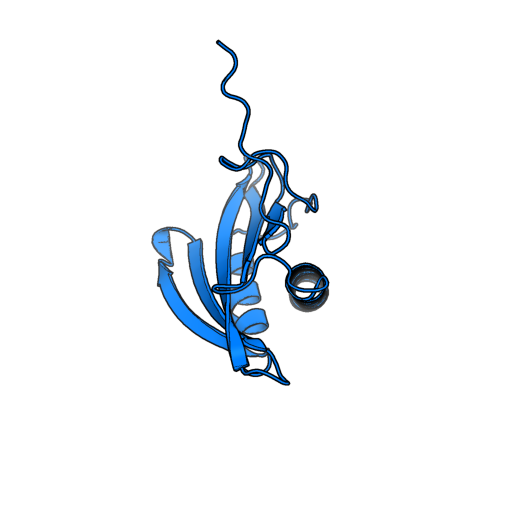89 ASP A O 1
ATOM 715 N N . GLY A 1 90 ? -13.676 3.306 13.404 1.00 91.50 90 GLY A N 1
ATOM 716 C CA . GLY A 1 90 ? -12.512 2.588 13.938 1.00 91.50 90 GLY A CA 1
ATOM 717 C C . GLY A 1 90 ? -11.917 1.519 13.014 1.00 91.50 90 GLY A C 1
ATOM 718 O O . GLY A 1 90 ? -10.916 0.893 13.374 1.00 91.50 90 GLY A O 1
ATOM 719 N N . ARG A 1 91 ? -12.486 1.326 11.818 1.00 96.75 91 ARG A N 1
ATOM 720 C CA . ARG A 1 91 ? -11.914 0.462 10.776 1.00 96.75 91 ARG A CA 1
ATOM 721 C C . ARG A 1 91 ? -10.692 1.095 10.118 1.00 96.75 91 ARG A C 1
ATOM 723 O O . ARG A 1 91 ? -10.367 2.268 10.314 1.00 96.75 91 ARG A O 1
ATOM 730 N N . ALA A 1 92 ? -9.987 0.300 9.323 1.00 97.75 92 ALA A N 1
ATOM 731 C CA . ALA A 1 92 ? -8.773 0.723 8.649 1.00 97.75 92 ALA A CA 1
ATOM 732 C C . ALA A 1 92 ? -9.003 0.923 7.150 1.00 97.75 92 ALA A C 1
ATOM 734 O O . ALA A 1 92 ? -9.667 0.138 6.482 1.00 97.75 92 ALA A O 1
ATOM 735 N N . THR A 1 93 ? -8.398 1.957 6.581 1.00 97.81 93 THR A N 1
ATOM 736 C CA . THR A 1 93 ? -8.372 2.200 5.136 1.00 97.81 93 THR A CA 1
ATOM 737 C C . THR A 1 93 ? -6.946 2.219 4.635 1.00 97.81 93 THR A C 1
ATOM 739 O O . THR A 1 93 ? -6.020 2.574 5.360 1.00 97.81 93 THR A O 1
ATOM 742 N N . LEU A 1 94 ? -6.778 1.845 3.372 1.00 97.44 94 LEU A N 1
ATOM 743 C CA . LEU A 1 94 ? -5.486 1.771 2.712 1.00 97.44 94 LEU A CA 1
ATOM 744 C C . LEU A 1 94 ? -5.468 2.699 1.503 1.00 97.44 94 LEU A C 1
ATOM 746 O O . LEU A 1 94 ? -6.407 2.725 0.708 1.00 97.44 94 LEU A O 1
ATOM 750 N N . THR A 1 95 ? -4.358 3.406 1.341 1.00 98.12 95 THR A N 1
ATOM 751 C CA . THR A 1 95 ? -3.930 3.989 0.072 1.00 98.12 95 THR A CA 1
ATOM 752 C C . THR A 1 95 ? -2.606 3.354 -0.319 1.00 98.12 95 THR A C 1
ATOM 754 O O . THR A 1 95 ? -1.663 3.371 0.466 1.00 98.12 95 THR A O 1
ATOM 757 N N . ILE A 1 96 ? -2.530 2.806 -1.527 1.00 97.81 96 ILE A N 1
ATOM 758 C CA . ILE A 1 96 ? -1.307 2.273 -2.126 1.00 97.81 96 ILE A CA 1
ATOM 759 C C . ILE A 1 96 ? -1.115 2.898 -3.503 1.00 97.81 96 ILE A C 1
ATOM 761 O O . ILE A 1 96 ? -1.999 2.829 -4.357 1.00 97.81 96 ILE A O 1
ATOM 765 N N . SER A 1 97 ? 0.047 3.499 -3.724 1.00 96.19 97 SER A N 1
ATOM 766 C CA . SER A 1 97 ? 0.489 3.957 -5.035 1.00 96.19 97 SER A CA 1
ATOM 767 C C . SER A 1 97 ? 1.672 3.108 -5.481 1.00 96.19 97 SER A C 1
ATOM 769 O O . SER A 1 97 ? 2.528 2.745 -4.682 1.00 96.19 97 SER A O 1
ATOM 771 N N . SER A 1 98 ? 1.712 2.743 -6.758 1.00 95.06 98 SER A N 1
ATOM 772 C CA . SER A 1 98 ? 2.829 2.021 -7.356 1.00 95.06 98 SER A CA 1
ATOM 773 C C . SER A 1 98 ? 3.179 2.678 -8.681 1.00 95.06 98 SER A C 1
ATOM 775 O O . SER A 1 98 ? 2.333 2.778 -9.571 1.00 95.06 98 SER A O 1
ATOM 777 N N . LYS A 1 99 ? 4.414 3.171 -8.785 1.00 92.81 99 LYS A N 1
ATOM 778 C CA . LYS A 1 99 ? 4.878 3.988 -9.905 1.00 92.81 99 LYS A CA 1
ATOM 779 C C . LYS A 1 99 ? 6.241 3.531 -10.395 1.00 92.81 99 LYS A C 1
ATOM 781 O O . LYS A 1 99 ? 7.180 3.435 -9.604 1.00 92.81 99 LYS A O 1
ATOM 786 N N . ALA A 1 100 ? 6.378 3.347 -11.703 1.00 88.69 100 ALA A N 1
ATOM 787 C CA . ALA A 1 100 ? 7.691 3.125 -12.297 1.00 88.69 100 ALA A CA 1
ATOM 788 C C . ALA A 1 100 ? 8.529 4.410 -12.247 1.00 88.69 100 ALA A C 1
ATOM 790 O O . ALA A 1 100 ? 8.042 5.498 -12.566 1.00 88.69 100 ALA A O 1
ATOM 791 N N . ARG A 1 101 ? 9.806 4.303 -11.859 1.00 84.62 101 ARG A N 1
ATOM 792 C CA . ARG A 1 101 ? 10.7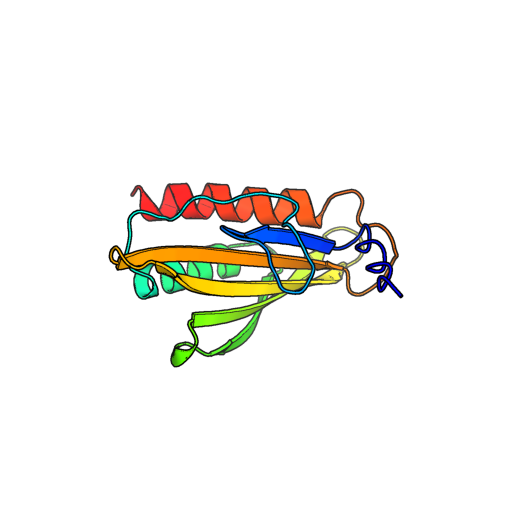17 5.463 -11.852 1.00 84.62 101 ARG A CA 1
ATOM 793 C C . ARG A 1 101 ? 11.030 5.965 -13.263 1.00 84.62 101 ARG A C 1
ATOM 795 O O . ARG A 1 101 ? 11.226 7.161 -13.453 1.00 84.62 101 ARG A O 1
ATOM 802 N N . TYR A 1 102 ? 11.103 5.049 -14.225 1.00 78.56 102 TYR A N 1
ATOM 803 C CA . TYR A 1 102 ? 11.476 5.317 -15.611 1.00 78.56 102 TYR A CA 1
ATOM 804 C C . TYR A 1 102 ? 10.413 4.779 -16.567 1.00 78.56 102 TYR A C 1
ATOM 806 O O . TYR A 1 102 ? 9.693 3.839 -16.234 1.00 78.56 102 TYR A O 1
ATOM 814 N N . GLY A 1 103 ? 10.365 5.355 -17.768 1.00 72.19 103 GLY A N 1
ATOM 815 C CA . GLY A 1 103 ? 9.413 4.975 -18.808 1.00 72.19 103 GLY A CA 1
ATOM 816 C C . GLY A 1 103 ? 8.021 5.563 -18.584 1.00 72.19 103 GLY A C 1
ATOM 817 O O . GLY A 1 103 ? 7.628 5.878 -17.465 1.00 72.19 103 GLY A O 1
ATOM 818 N N . VAL A 1 104 ? 7.276 5.732 -19.674 1.00 74.94 104 VAL A N 1
ATOM 819 C CA . VAL A 1 104 ? 5.915 6.300 -19.655 1.00 74.94 104 VAL A CA 1
ATOM 820 C C . VAL A 1 104 ? 4.849 5.224 -19.445 1.00 74.94 104 VAL A C 1
ATOM 822 O O . VAL A 1 104 ? 3.718 5.532 -19.080 1.00 74.94 104 VAL A O 1
ATOM 825 N N . GLU A 1 105 ? 5.215 3.961 -19.660 1.00 79.62 105 GLU A N 1
ATOM 826 C CA . GLU A 1 105 ? 4.321 2.811 -19.682 1.00 79.62 105 GLU A CA 1
ATOM 827 C C . GLU A 1 105 ? 4.965 1.622 -18.965 1.00 79.62 105 GLU A C 1
ATOM 829 O O . GLU A 1 105 ? 6.152 1.353 -19.134 1.00 79.62 105 GLU A O 1
ATOM 834 N N . ASP A 1 106 ? 4.179 0.928 -18.142 1.00 82.25 106 ASP A N 1
ATOM 835 C CA . ASP A 1 106 ? 4.624 -0.191 -17.304 1.00 82.25 106 ASP A CA 1
ATOM 836 C C . ASP A 1 106 ? 3.973 -1.531 -17.708 1.00 82.25 106 ASP A C 1
ATOM 838 O O . ASP A 1 106 ? 4.085 -2.523 -16.984 1.00 82.25 106 ASP A O 1
ATOM 842 N N . PHE A 1 107 ? 3.231 -1.561 -18.824 1.00 84.06 107 PHE A N 1
ATOM 843 C CA . PHE A 1 107 ? 2.441 -2.707 -19.299 1.00 84.06 107 PHE A CA 1
ATOM 844 C C . PHE A 1 107 ? 1.549 -3.341 -18.207 1.00 84.06 107 PHE A C 1
ATOM 846 O O . PHE A 1 107 ? 1.342 -4.564 -18.156 1.00 84.06 107 PHE A O 1
ATOM 853 N N . GLY A 1 108 ? 1.046 -2.522 -17.275 1.00 88.25 108 GLY A N 1
ATOM 854 C CA . GLY A 1 108 ? 0.184 -2.935 -16.170 1.00 88.25 108 GLY A CA 1
ATOM 855 C C . GLY A 1 108 ? 0.895 -3.700 -15.051 1.00 88.25 108 GLY A C 1
ATOM 856 O O . GLY A 1 108 ? 0.230 -4.381 -14.262 1.00 88.25 108 GLY A O 1
ATOM 857 N N . VAL A 1 109 ? 2.227 -3.640 -14.972 1.00 90.25 109 VAL A N 1
ATOM 858 C CA . VAL A 1 109 ? 3.006 -4.271 -13.896 1.00 90.25 109 VAL A CA 1
ATOM 859 C C . VAL A 1 109 ? 2.583 -3.738 -12.527 1.00 90.25 109 VAL A C 1
ATOM 861 O O . VAL A 1 109 ? 2.348 -4.542 -11.620 1.00 90.25 109 VAL A O 1
ATOM 864 N N . ASN A 1 110 ? 2.409 -2.425 -12.380 1.00 92.38 110 ASN A N 1
ATOM 865 C CA . ASN A 1 110 ? 2.050 -1.797 -11.109 1.00 92.38 110 ASN A CA 1
ATOM 866 C C . ASN A 1 110 ? 0.621 -2.157 -10.700 1.00 92.38 110 ASN A C 1
ATOM 868 O O . ASN A 1 110 ? 0.379 -2.559 -9.562 1.00 92.38 110 ASN A O 1
ATOM 872 N N . LYS A 1 111 ? -0.311 -2.189 -11.660 1.00 94.06 111 LYS A N 1
ATOM 873 C CA . LYS A 1 111 ? -1.671 -2.711 -11.445 1.00 94.06 111 LYS A CA 1
ATOM 874 C C . LYS A 1 111 ? -1.668 -4.153 -10.934 1.00 94.06 111 LYS A C 1
ATOM 876 O O . LYS A 1 111 ? -2.337 -4.464 -9.948 1.00 94.06 111 LYS A O 1
ATOM 881 N N . ARG A 1 112 ? -0.930 -5.057 -11.593 1.00 94.56 112 ARG A N 1
ATOM 882 C CA . ARG A 1 112 ? -0.845 -6.475 -11.185 1.00 94.56 112 ARG A CA 1
ATOM 883 C C . ARG A 1 112 ? -0.223 -6.628 -9.799 1.00 94.56 112 ARG A C 1
ATOM 885 O O . ARG A 1 112 ? -0.673 -7.467 -9.022 1.00 94.56 112 ARG A O 1
ATOM 892 N N . ARG A 1 113 ? 0.787 -5.817 -9.487 1.00 94.69 113 ARG A N 1
ATOM 893 C CA . ARG A 1 113 ? 1.455 -5.796 -8.184 1.00 94.69 113 ARG A CA 1
ATOM 894 C C . ARG A 1 113 ? 0.514 -5.381 -7.067 1.00 94.69 113 ARG A C 1
ATOM 896 O O . ARG A 1 113 ? 0.334 -6.152 -6.132 1.00 94.69 113 ARG A O 1
ATOM 903 N N . VAL A 1 114 ? -0.130 -4.224 -7.205 1.00 96.75 114 VAL A N 1
ATOM 904 C CA . VAL A 1 114 ? -1.068 -3.712 -6.201 1.00 96.75 114 VAL A CA 1
ATOM 905 C C . VAL A 1 114 ? -2.198 -4.711 -5.961 1.00 96.75 114 VAL A C 1
ATOM 907 O O . VAL A 1 114 ? -2.466 -5.069 -4.818 1.00 96.75 114 VAL A O 1
ATOM 910 N N . LYS A 1 115 ? -2.795 -5.266 -7.024 1.00 97.62 115 LYS A N 1
ATOM 911 C CA . LYS A 1 115 ? -3.825 -6.308 -6.882 1.00 97.62 115 LYS A CA 1
ATOM 912 C C . LYS A 1 115 ? -3.319 -7.551 -6.147 1.00 97.62 115 LYS A C 1
ATOM 914 O O . LYS A 1 115 ? -4.030 -8.079 -5.299 1.00 97.62 115 LYS A O 1
ATOM 919 N N . ARG A 1 116 ? -2.100 -8.017 -6.443 1.00 96.94 116 ARG A N 1
ATOM 920 C CA . ARG A 1 116 ? -1.490 -9.159 -5.744 1.00 96.94 116 ARG A CA 1
ATOM 921 C C . ARG A 1 116 ? -1.322 -8.875 -4.253 1.00 96.94 116 ARG A C 1
ATOM 923 O O . ARG A 1 116 ? -1.670 -9.733 -3.450 1.00 96.94 116 ARG A O 1
ATOM 930 N N . TRP A 1 117 ? -0.816 -7.696 -3.892 1.00 97.56 117 TRP A N 1
ATOM 931 C CA . TRP A 1 117 ? -0.630 -7.313 -2.489 1.00 97.56 117 TRP A CA 1
ATOM 932 C C . TRP A 1 117 ? -1.967 -7.284 -1.749 1.00 97.56 117 TRP A C 1
ATOM 934 O O . TRP A 1 117 ? -2.061 -7.858 -0.674 1.00 97.56 117 TRP A O 1
ATOM 944 N N . LEU A 1 118 ? -3.019 -6.721 -2.356 1.00 98.06 118 LEU A N 1
ATOM 945 C CA . LEU A 1 118 ? -4.365 -6.704 -1.770 1.00 98.06 118 LEU A CA 1
ATOM 946 C C . LEU A 1 118 ? -4.928 -8.115 -1.539 1.00 98.06 118 LEU A C 1
ATOM 948 O O . LEU A 1 118 ? -5.508 -8.380 -0.491 1.00 98.06 118 LEU A O 1
ATOM 952 N N . VAL A 1 119 ? -4.731 -9.043 -2.484 1.00 97.88 119 VAL A N 1
ATOM 953 C CA . VAL A 1 119 ? -5.156 -10.445 -2.315 1.00 97.88 119 VAL A CA 1
ATOM 954 C C . VAL A 1 119 ? -4.427 -11.110 -1.147 1.00 97.88 119 VAL A C 1
ATOM 956 O O . VAL A 1 119 ? -5.058 -11.794 -0.345 1.00 97.88 119 VAL A O 1
ATOM 959 N N . LEU A 1 120 ? -3.110 -10.925 -1.046 1.00 97.69 120 LEU A N 1
ATOM 960 C CA . LEU A 1 120 ? -2.318 -11.490 0.049 1.00 97.69 120 LEU A CA 1
ATOM 961 C C . LEU A 1 120 ? -2.680 -10.864 1.395 1.00 97.69 120 LEU A C 1
ATOM 963 O O . LEU A 1 120 ? -2.767 -11.579 2.386 1.00 97.69 120 LEU A O 1
ATOM 967 N N . LEU A 1 121 ? -2.951 -9.560 1.414 1.00 97.69 121 LEU A N 1
ATOM 968 C CA . LEU A 1 121 ? -3.373 -8.840 2.607 1.00 97.69 121 LEU A CA 1
ATOM 969 C C . LEU A 1 121 ? -4.719 -9.345 3.126 1.00 97.69 121 LEU A C 1
ATOM 971 O O . LEU A 1 121 ? -4.825 -9.670 4.301 1.00 97.69 121 LEU A O 1
ATOM 975 N N . ASN A 1 122 ? -5.713 -9.505 2.248 1.00 96.81 122 ASN A N 1
ATOM 976 C CA . ASN A 1 122 ? -7.003 -10.086 2.627 1.00 96.81 122 ASN A CA 1
ATOM 977 C C . ASN A 1 122 ? -6.846 -11.496 3.201 1.00 96.81 122 ASN A C 1
ATOM 979 O O . ASN A 1 122 ? -7.442 -11.810 4.224 1.00 96.81 122 ASN A O 1
ATOM 983 N N . LYS A 1 123 ? -6.012 -12.339 2.578 1.00 96.62 123 LYS A N 1
ATOM 984 C CA . LYS A 1 123 ? -5.719 -13.678 3.109 1.00 96.62 123 LYS A CA 1
ATOM 985 C C . LYS A 1 123 ? -5.055 -13.620 4.484 1.00 96.62 123 LYS A C 1
ATOM 987 O O . LYS A 1 123 ? -5.403 -14.417 5.342 1.00 96.62 123 LYS A O 1
ATOM 992 N N . ARG A 1 124 ? -4.113 -12.694 4.682 1.00 95.81 124 ARG A N 1
ATOM 993 C CA . ARG A 1 124 ? -3.373 -12.527 5.939 1.00 95.81 124 ARG A CA 1
ATOM 994 C C . ARG A 1 124 ? -4.254 -12.041 7.086 1.00 95.81 124 ARG A C 1
ATOM 996 O O . ARG A 1 124 ? -3.980 -12.408 8.215 1.00 95.81 124 ARG A O 1
ATOM 1003 N N . LEU A 1 125 ? -5.254 -11.210 6.799 1.00 95.25 125 LEU A N 1
ATOM 1004 C CA . LEU A 1 125 ? -6.180 -10.671 7.800 1.00 95.25 125 LEU A CA 1
ATOM 1005 C C . LEU A 1 125 ? -7.340 -11.623 8.124 1.00 95.25 125 LEU A C 1
ATOM 1007 O O . LEU A 1 125 ? -7.985 -11.454 9.152 1.00 95.25 125 LEU A O 1
ATOM 1011 N N . ALA A 1 126 ? -7.630 -12.579 7.239 1.00 91.06 126 ALA A N 1
ATOM 1012 C CA . ALA A 1 126 ? -8.698 -13.561 7.422 1.00 91.06 126 ALA A CA 1
ATOM 1013 C C . ALA A 1 126 ? -8.263 -14.821 8.192 1.00 91.06 126 ALA A C 1
ATOM 1015 O O . ALA A 1 126 ? -9.126 -15.615 8.563 1.00 91.06 126 ALA A O 1
ATOM 1016 N N . GLY A 1 127 ? -6.956 -15.036 8.368 1.00 76.00 127 GLY A N 1
ATOM 1017 C CA . GLY A 1 127 ? -6.382 -16.156 9.120 1.00 76.00 127 GLY A CA 1
ATOM 1018 C C . GLY A 1 127 ? -5.693 -15.673 10.380 1.00 76.00 127 GLY A C 1
ATOM 1019 O O . GLY A 1 127 ? -5.776 -16.407 11.384 1.00 76.00 127 GLY A O 1
#

Radius of gyration: 14.67 Å; chains: 1; bounding box: 32×45×34 Å

Secondary structure (DSSP, 8-state):
----PPPPPTTEEEEESS-BTTBS-SEE-PPBSS-HHHHHHHHHHHHHTSTTEEEEEEEGGGTEEEEEEE-TTT--EEEEEEEEEE-TTS-EEEEEEEEESS-S--TTHHHHHHHHHHHHHHHHHH-

Sequence (127 aa):
MRKMAEARPRNLFIAAFRDTSAGPPDLRVPPFDCNPVHLYAALREVALSQPRTILQSEAPEELKMCFVQRTALWRFPDYIEVKVAATEDGRATLTISSKARYGVEDFGVNKRRVKRWLVLLNKRLAG

pLDDT: mean 90.19, std 12.83, range [37.88, 98.5]

Foldseek 3Di:
DPPPLPPDQQQKAKEWCAADPSGGGPHHDHFDPDAQLVLLVLLVVLQVPDPQKDWPDDDSVQSKTKIWHADDPPRFTKIKIKGWDADPVRTIIIMIMIGTPDDRHDPCPRVVVVVVSVVSSVVSVVD